Protein AF-A0A2E5EA77-F1 (afdb_monomer)

Radius of gyration: 18.04 Å; Cα contacts (8 Å, |Δi|>4): 33; chains: 1; bounding box: 32×22×57 Å

Solvent-accessible surface area (backbone atoms only — not comparable to full-atom values): 5045 Å² total; per-residue (Å²): 116,70,69,59,54,51,54,51,50,46,61,75,39,41,67,60,52,53,51,52,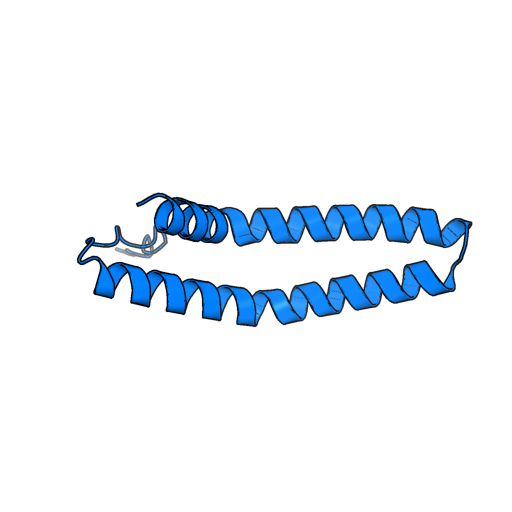49,44,52,53,47,50,55,51,21,58,57,26,49,80,77,43,51,72,57,17,54,52,42,53,54,47,47,52,49,49,56,63,49,45,56,61,48,53,53,50,52,51,52,50,52,55,51,50,32,64,74,65,71,49,85,72,76,75,73,90,77,78,80,78,75,72,132

Structure (mmCIF, N/CA/C/O backbone):
data_AF-A0A2E5EA77-F1
#
_entry.id   AF-A0A2E5EA77-F1
#
loop_
_atom_site.group_PDB
_atom_site.id
_atom_site.type_symbol
_atom_site.label_atom_id
_atom_site.label_alt_id
_atom_site.label_comp_id
_atom_site.label_asym_id
_atom_site.label_entity_id
_atom_site.label_seq_id
_atom_site.pdbx_PDB_ins_code
_atom_site.Cartn_x
_atom_site.Cartn_y
_atom_site.Cartn_z
_atom_site.occupancy
_atom_site.B_iso_or_equiv
_atom_site.auth_seq_id
_atom_site.auth_comp_id
_atom_site.auth_asym_id
_atom_site.auth_atom_id
_atom_site.pdbx_PDB_model_num
ATOM 1 N N . MET A 1 1 ? -25.765 -2.372 14.405 1.00 59.41 1 MET A N 1
ATOM 2 C CA . MET A 1 1 ? -25.147 -3.722 14.464 1.00 59.41 1 MET A CA 1
ATOM 3 C C . MET A 1 1 ? -24.369 -4.126 13.202 1.00 59.41 1 MET A C 1
ATOM 5 O O . MET A 1 1 ? -23.230 -4.541 13.357 1.00 59.41 1 MET A O 1
ATOM 9 N N . ARG A 1 2 ? -24.898 -4.002 11.967 1.00 63.31 2 ARG A N 1
ATOM 10 C CA . ARG A 1 2 ? -24.171 -4.407 10.732 1.00 63.31 2 ARG A CA 1
ATOM 11 C C . ARG A 1 2 ? -22.884 -3.613 10.447 1.00 63.31 2 ARG A C 1
ATOM 13 O O . ARG A 1 2 ? -21.873 -4.213 10.116 1.00 63.31 2 ARG A O 1
ATOM 20 N N . ILE A 1 3 ? -22.910 -2.293 10.636 1.00 67.62 3 ILE A N 1
ATOM 21 C CA . ILE A 1 3 ? -21.774 -1.398 10.339 1.00 67.62 3 ILE A CA 1
ATOM 22 C C . ILE A 1 3 ? -20.560 -1.703 11.235 1.00 67.62 3 ILE A C 1
ATOM 24 O O . ILE A 1 3 ? -19.441 -1.768 10.745 1.00 67.62 3 ILE A O 1
ATOM 28 N N . TRP A 1 4 ? -20.783 -1.990 12.523 1.00 64.81 4 TRP A N 1
ATOM 29 C CA . TRP A 1 4 ? -19.709 -2.375 13.449 1.00 64.81 4 TRP A CA 1
ATOM 30 C C . TRP A 1 4 ? -19.059 -3.711 13.063 1.00 64.81 4 TRP A C 1
ATOM 32 O O . TRP A 1 4 ? -17.840 -3.789 13.018 1.00 64.81 4 TRP A O 1
ATOM 42 N N . LYS A 1 5 ? -19.845 -4.731 12.676 1.00 67.38 5 LYS A N 1
ATOM 43 C CA . LYS A 1 5 ? -19.296 -6.008 12.176 1.00 67.38 5 LYS A CA 1
ATOM 44 C C . LYS A 1 5 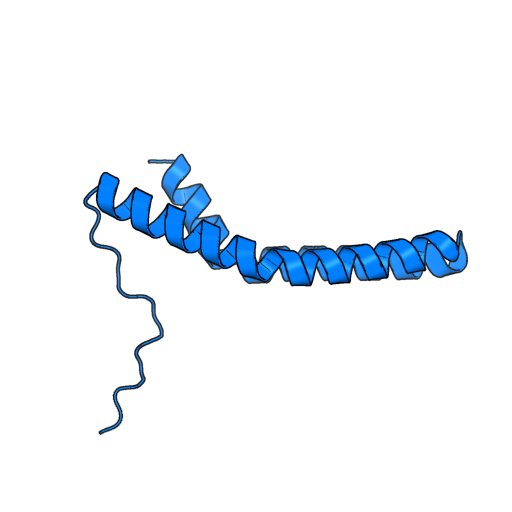? -18.452 -5.832 10.909 1.00 67.38 5 LYS A C 1
ATOM 46 O O . LYS A 1 5 ? -17.447 -6.516 10.763 1.00 67.38 5 LYS A O 1
ATOM 51 N N . ILE A 1 6 ? -18.840 -4.918 10.016 1.00 71.44 6 ILE A N 1
ATOM 52 C CA . ILE A 1 6 ? -18.082 -4.620 8.791 1.00 71.44 6 ILE A CA 1
ATOM 53 C C . ILE A 1 6 ? -16.766 -3.915 9.133 1.00 71.44 6 ILE A C 1
ATOM 55 O O . ILE A 1 6 ? -15.722 -4.326 8.645 1.00 71.44 6 ILE A O 1
ATOM 59 N N . ILE A 1 7 ? -16.791 -2.904 10.006 1.00 66.75 7 ILE A N 1
ATOM 60 C CA . ILE A 1 7 ? -15.582 -2.178 10.434 1.00 66.75 7 ILE A CA 1
ATOM 61 C C . ILE A 1 7 ? -14.625 -3.105 11.190 1.00 66.75 7 ILE A C 1
ATOM 63 O O . ILE A 1 7 ? -13.429 -3.120 10.909 1.00 66.75 7 ILE A O 1
ATOM 67 N N . HIS A 1 8 ? -15.155 -3.929 12.090 1.00 67.06 8 HIS A N 1
ATOM 68 C CA . HIS A 1 8 ? -14.373 -4.890 12.856 1.00 67.06 8 HIS A CA 1
ATOM 69 C C . HIS A 1 8 ? -13.791 -5.998 11.961 1.00 67.06 8 HIS A C 1
ATOM 71 O O . HIS A 1 8 ? -12.613 -6.333 12.068 1.00 67.06 8 HIS A O 1
ATOM 77 N N . GLY A 1 9 ? -14.579 -6.502 11.004 1.00 67.12 9 GLY A N 1
ATOM 78 C CA . GLY A 1 9 ? -14.115 -7.456 9.996 1.00 67.12 9 GLY A CA 1
ATOM 79 C C . GLY A 1 9 ? -13.048 -6.871 9.068 1.00 67.12 9 GLY A C 1
ATOM 80 O O . GLY A 1 9 ? -12.055 -7.541 8.785 1.00 67.12 9 GLY A O 1
ATOM 81 N N . MET A 1 10 ? -13.197 -5.611 8.647 1.00 66.44 10 MET A N 1
ATOM 82 C CA . MET A 1 10 ? -12.170 -4.896 7.883 1.00 66.44 10 MET A CA 1
ATOM 83 C C . MET A 1 10 ? -10.900 -4.694 8.701 1.00 66.44 10 MET A C 1
ATOM 85 O O . MET A 1 10 ? -9.824 -4.845 8.143 1.00 66.44 10 MET A O 1
ATOM 89 N N . ARG A 1 11 ? -10.998 -4.406 10.006 1.00 68.94 11 ARG A N 1
ATOM 90 C CA . ARG A 1 11 ? -9.830 -4.278 10.886 1.00 68.94 11 ARG A CA 1
ATOM 91 C C . ARG A 1 11 ? -9.062 -5.594 11.000 1.00 68.94 11 ARG A C 1
ATOM 93 O O . ARG A 1 11 ? -7.849 -5.581 10.822 1.00 68.94 11 ARG A O 1
ATOM 100 N N . MET A 1 12 ? -9.750 -6.711 11.249 1.00 69.50 12 MET A N 1
ATOM 101 C CA . MET A 1 12 ? -9.099 -8.028 11.345 1.00 69.50 12 MET A CA 1
ATOM 102 C C . MET A 1 12 ? -8.428 -8.449 10.032 1.00 69.50 12 MET A C 1
ATOM 104 O O . MET A 1 12 ? -7.354 -9.039 10.050 1.00 69.50 12 MET A O 1
ATOM 108 N N . ASN A 1 13 ? -9.034 -8.116 8.890 1.00 77.00 13 ASN A N 1
ATOM 109 C CA . ASN A 1 13 ? -8.529 -8.513 7.575 1.00 77.00 13 ASN A CA 1
ATOM 110 C C . ASN A 1 13 ? -7.722 -7.414 6.871 1.00 77.00 13 ASN A C 1
ATOM 112 O O . ASN A 1 13 ? -7.336 -7.595 5.720 1.00 77.00 13 ASN A O 1
ATOM 116 N N . PHE A 1 14 ? -7.451 -6.283 7.529 1.00 75.81 14 PHE A N 1
ATOM 117 C CA . PHE A 1 14 ? -6.834 -5.121 6.887 1.00 75.81 14 PHE A CA 1
ATOM 118 C C . PHE A 1 14 ? -5.474 -5.472 6.273 1.00 75.81 14 PHE A C 1
ATOM 120 O O . PHE A 1 14 ? -5.196 -5.106 5.135 1.00 75.81 14 PHE A O 1
ATOM 127 N N . GLY A 1 15 ? -4.657 -6.250 6.993 1.00 76.81 15 GLY A N 1
ATOM 128 C CA . GLY A 1 15 ? -3.375 -6.742 6.483 1.00 76.81 15 GLY A CA 1
ATOM 129 C C . GLY A 1 15 ? -3.526 -7.613 5.232 1.00 76.81 15 GLY A C 1
ATOM 130 O O . GLY A 1 15 ? -2.819 -7.397 4.252 1.00 76.81 15 GLY A O 1
ATOM 131 N N . PHE A 1 16 ? -4.493 -8.535 5.222 1.00 81.06 16 PHE A N 1
ATOM 132 C CA . PHE A 1 16 ? -4.776 -9.388 4.062 1.00 81.06 16 PHE A CA 1
ATOM 133 C C . PHE A 1 16 ? -5.334 -8.604 2.867 1.00 81.06 16 PHE A C 1
ATOM 135 O O . PHE A 1 16 ? -4.987 -8.905 1.728 1.00 81.06 16 PHE A O 1
ATOM 142 N N . LEU A 1 17 ? -6.156 -7.580 3.111 1.00 84.25 17 LEU A N 1
ATOM 143 C CA . LEU A 1 17 ? -6.692 -6.707 2.065 1.00 84.25 17 LEU A CA 1
ATOM 144 C C . LEU A 1 17 ? -5.587 -5.885 1.396 1.00 84.25 17 LEU A C 1
ATOM 146 O O . LEU A 1 17 ? -5.527 -5.836 0.169 1.00 84.25 17 LEU A O 1
ATOM 150 N N . ILE A 1 18 ? -4.693 -5.286 2.188 1.00 86.12 18 ILE A N 1
ATOM 151 C CA . ILE A 1 18 ? -3.539 -4.540 1.667 1.00 86.12 18 ILE A CA 1
ATOM 152 C C . ILE A 1 18 ? -2.596 -5.476 0.908 1.00 86.12 18 ILE A C 1
ATOM 154 O O . ILE A 1 18 ? -2.184 -5.153 -0.201 1.00 86.12 18 ILE A O 1
ATOM 158 N N . LEU A 1 19 ? -2.309 -6.662 1.451 1.00 86.31 19 LEU A N 1
ATOM 159 C CA . LEU A 1 19 ? -1.475 -7.656 0.777 1.00 86.31 19 LEU A CA 1
ATOM 160 C C . LEU A 1 19 ? -2.072 -8.084 -0.573 1.00 86.31 19 LEU A C 1
ATOM 162 O O . LEU A 1 19 ? -1.364 -8.108 -1.576 1.00 86.31 19 LEU A O 1
ATOM 166 N N . GLY A 1 20 ? -3.373 -8.385 -0.615 1.00 89.00 20 GLY A N 1
ATOM 167 C CA . GLY A 1 20 ? -4.069 -8.744 -1.852 1.00 89.00 20 GLY A CA 1
ATOM 168 C C . GLY A 1 20 ? -4.049 -7.618 -2.887 1.00 89.00 20 GLY A C 1
ATOM 169 O O . GLY A 1 20 ? -3.808 -7.875 -4.067 1.00 89.00 20 GLY A O 1
ATOM 170 N N . LEU A 1 21 ? -4.233 -6.371 -2.443 1.00 88.88 21 LEU A N 1
ATOM 171 C CA . LEU A 1 21 ? -4.152 -5.189 -3.301 1.00 88.88 21 LEU A CA 1
ATOM 172 C C . LEU A 1 21 ? -2.749 -5.024 -3.904 1.00 88.88 21 LEU A C 1
ATOM 174 O O . LEU A 1 21 ? -2.630 -4.840 -5.112 1.00 88.88 21 LEU A O 1
ATOM 178 N N . LEU A 1 22 ? -1.697 -5.171 -3.093 1.00 90.44 22 LEU A N 1
ATOM 179 C CA . LEU A 1 22 ? -0.310 -5.082 -3.557 1.00 90.44 22 LEU A CA 1
ATOM 180 C C . LEU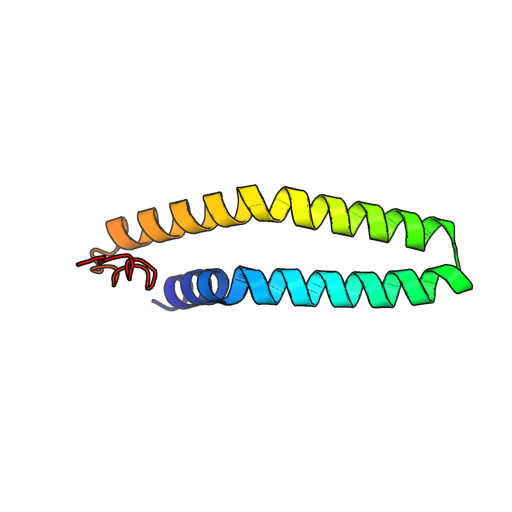 A 1 22 ? 0.053 -6.179 -4.558 1.00 90.44 22 LEU A C 1
ATOM 182 O O . LEU A 1 22 ? 0.756 -5.919 -5.531 1.00 90.44 22 LEU A O 1
ATOM 186 N N . ILE A 1 23 ? -0.416 -7.409 -4.333 1.00 91.75 23 ILE A N 1
ATOM 187 C CA . ILE A 1 23 ? -0.195 -8.512 -5.275 1.00 91.75 23 ILE A CA 1
ATOM 188 C C . ILE A 1 23 ? -0.872 -8.197 -6.613 1.00 91.75 23 ILE A C 1
ATOM 190 O O . ILE A 1 23 ? -0.253 -8.365 -7.663 1.00 91.75 23 ILE A O 1
ATOM 194 N N . ALA A 1 24 ? -2.113 -7.703 -6.587 1.00 92.00 24 ALA A N 1
ATOM 195 C CA . ALA A 1 24 ? -2.831 -7.315 -7.797 1.00 92.00 24 ALA A CA 1
ATOM 196 C C . ALA A 1 24 ? -2.124 -6.172 -8.548 1.00 92.00 24 ALA A C 1
ATOM 198 O O . ALA A 1 24 ? -1.945 -6.263 -9.764 1.00 92.00 24 ALA A O 1
ATOM 199 N N . GLU A 1 25 ? -1.664 -5.137 -7.836 1.00 90.19 25 GLU A N 1
ATOM 200 C CA . GLU A 1 25 ? -0.849 -4.063 -8.416 1.00 90.19 25 GLU A CA 1
ATOM 201 C C . GLU A 1 25 ? 0.458 -4.591 -9.011 1.00 90.19 25 GLU A C 1
ATOM 203 O O . GLU A 1 25 ? 0.817 -4.200 -10.118 1.00 90.19 25 GLU A O 1
ATOM 208 N N . GLY A 1 26 ? 1.146 -5.511 -8.329 1.00 90.19 26 GLY A N 1
ATOM 209 C CA . GLY A 1 26 ? 2.384 -6.119 -8.815 1.00 90.19 26 GLY A CA 1
ATOM 210 C C . GLY A 1 26 ? 2.187 -6.905 -10.112 1.00 90.19 26 GLY A C 1
ATOM 211 O O . GLY A 1 26 ? 2.962 -6.743 -11.056 1.00 90.19 26 GLY A O 1
ATOM 212 N N . VAL A 1 27 ? 1.117 -7.702 -10.201 1.00 93.44 27 VAL A N 1
ATOM 213 C CA . VAL A 1 27 ? 0.751 -8.420 -11.435 1.00 93.44 27 VAL A CA 1
ATOM 214 C C . VAL A 1 27 ? 0.435 -7.431 -12.557 1.00 93.44 27 VAL A C 1
ATOM 216 O O . VAL A 1 27 ? 0.916 -7.596 -13.679 1.00 93.44 27 VAL A O 1
ATOM 219 N N . LEU A 1 28 ? -0.327 -6.375 -12.267 1.00 92.31 28 LEU A N 1
ATOM 220 C CA . LEU A 1 28 ? -0.684 -5.364 -13.260 1.00 92.31 28 LEU A CA 1
ATOM 221 C C . LEU A 1 28 ? 0.543 -4.576 -13.743 1.00 92.31 28 LEU A C 1
ATOM 223 O O . LEU A 1 28 ? 0.699 -4.355 -14.944 1.00 92.31 28 LEU A O 1
ATOM 227 N N . ALA A 1 29 ? 1.438 -4.200 -12.829 1.00 91.06 29 ALA A N 1
ATOM 228 C CA . ALA A 1 29 ? 2.692 -3.525 -13.141 1.00 91.06 29 ALA A CA 1
ATOM 229 C C . ALA A 1 29 ? 3.595 -4.407 -14.011 1.00 91.06 29 ALA A C 1
ATOM 231 O O . ALA A 1 29 ? 4.171 -3.922 -14.984 1.00 91.06 29 ALA A O 1
ATOM 232 N N . PHE A 1 30 ? 3.671 -5.707 -13.715 1.00 91.62 30 PHE A N 1
ATOM 233 C CA . PHE A 1 30 ? 4.413 -6.663 -14.532 1.00 91.62 30 PHE A CA 1
ATOM 234 C C . PHE A 1 30 ? 3.863 -6.741 -15.961 1.00 91.62 30 PHE A C 1
ATOM 236 O O . PHE A 1 30 ? 4.630 -6.648 -16.915 1.00 91.62 30 PHE A O 1
ATOM 243 N N . LEU A 1 31 ? 2.541 -6.835 -16.131 1.00 92.19 31 LEU A N 1
ATOM 244 C CA . LEU A 1 31 ? 1.919 -6.833 -17.461 1.00 92.19 31 LEU A CA 1
ATOM 245 C C . LEU A 1 31 ? 2.178 -5.515 -18.210 1.00 92.19 31 LEU A C 1
ATOM 247 O O . LEU A 1 31 ? 2.527 -5.520 -19.392 1.00 92.19 31 LEU A O 1
ATOM 251 N N . LEU A 1 32 ? 2.069 -4.382 -17.512 1.00 92.12 32 LEU A N 1
ATOM 252 C CA . LEU A 1 32 ? 2.308 -3.060 -18.088 1.00 92.12 32 LEU A CA 1
ATOM 253 C C . LEU A 1 32 ? 3.767 -2.820 -18.458 1.00 92.12 32 LEU A C 1
ATOM 255 O O . LEU A 1 32 ? 4.016 -2.041 -19.370 1.00 92.12 32 LEU A O 1
ATOM 259 N N . MET A 1 33 ? 4.726 -3.508 -17.841 1.00 91.38 33 MET A N 1
ATOM 260 C CA . MET A 1 33 ? 6.133 -3.399 -18.2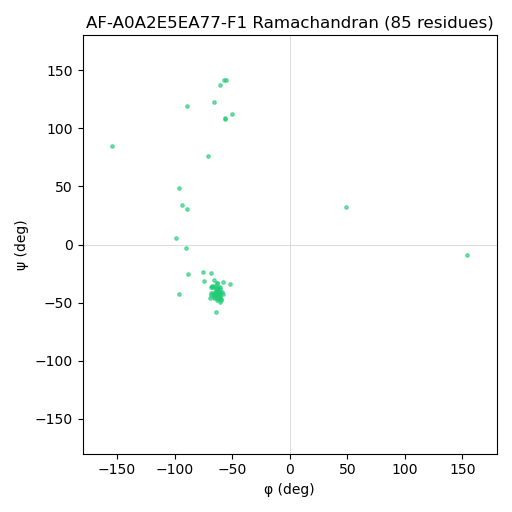27 1.00 91.38 33 MET A CA 1
ATOM 261 C C . MET A 1 33 ? 6.353 -3.757 -19.706 1.00 91.38 33 MET A C 1
ATOM 263 O O . MET A 1 33 ? 7.212 -3.160 -20.350 1.00 91.38 33 MET A O 1
ATOM 267 N N . PHE A 1 34 ? 5.556 -4.677 -20.257 1.00 91.44 34 PHE A N 1
ATOM 268 C CA . PHE A 1 34 ? 5.661 -5.098 -21.658 1.00 91.44 34 PHE A CA 1
ATOM 269 C C . PHE A 1 34 ? 4.837 -4.238 -22.623 1.00 91.44 34 PHE A C 1
ATOM 271 O O . PHE A 1 34 ? 5.177 -4.156 -23.800 1.00 91.44 34 PHE A O 1
ATOM 278 N N . MET A 1 35 ? 3.765 -3.598 -22.147 1.00 91.69 35 MET A N 1
ATOM 279 C CA . MET A 1 35 ? 2.880 -2.776 -22.986 1.00 91.69 35 MET A CA 1
ATOM 280 C C . MET A 1 35 ? 3.221 -1.283 -22.938 1.00 91.69 35 MET A C 1
ATOM 282 O O . MET A 1 35 ? 3.201 -0.603 -23.960 1.00 91.69 35 MET A O 1
ATOM 286 N N . PHE A 1 36 ? 3.503 -0.760 -21.746 1.00 91.81 36 PHE A N 1
ATOM 287 C CA . PHE A 1 36 ? 3.768 0.650 -21.485 1.00 91.81 36 PHE A CA 1
ATOM 288 C C . PHE A 1 36 ? 4.653 0.809 -20.226 1.00 91.81 36 PHE A C 1
ATOM 290 O O . PHE A 1 36 ? 4.144 1.043 -19.122 1.00 91.81 36 PHE A O 1
ATOM 297 N N . PRO A 1 37 ? 5.991 0.716 -20.381 1.00 86.44 37 PRO A N 1
ATOM 298 C CA . PRO A 1 37 ? 6.956 0.743 -19.275 1.00 86.44 37 PRO A CA 1
ATOM 299 C C . PRO A 1 37 ? 6.830 1.919 -18.287 1.00 86.44 37 PRO A C 1
ATOM 301 O O . PRO A 1 37 ? 7.070 1.722 -17.099 1.00 86.44 37 PRO A O 1
ATOM 304 N N . PRO A 1 38 ? 6.435 3.140 -18.697 1.00 92.00 38 PRO A N 1
ATOM 305 C CA . PRO A 1 38 ? 6.252 4.230 -17.741 1.00 92.00 38 PRO A CA 1
ATOM 306 C C . PRO A 1 38 ? 5.137 3.964 -16.719 1.00 92.00 38 PRO A C 1
ATOM 308 O O . PRO A 1 38 ? 5.257 4.378 -15.567 1.00 92.00 38 PRO A O 1
ATOM 311 N N . ALA A 1 39 ? 4.062 3.260 -17.099 1.00 88.88 39 ALA A N 1
ATOM 312 C CA . ALA A 1 39 ? 2.965 2.979 -16.171 1.00 88.88 39 ALA A CA 1
ATOM 313 C C . ALA A 1 39 ? 3.308 1.911 -15.134 1.00 88.88 39 ALA A C 1
ATOM 315 O O . ALA A 1 39 ? 2.811 1.999 -14.013 1.00 88.88 39 ALA A O 1
ATOM 316 N N . SER A 1 40 ? 4.157 0.933 -15.462 1.00 90.56 40 SER A N 1
ATOM 317 C CA . SER A 1 40 ? 4.593 -0.049 -14.461 1.00 90.56 40 SER A CA 1
ATOM 318 C C . SER A 1 40 ? 5.376 0.628 -13.336 1.00 90.56 40 SER A C 1
ATOM 320 O O . SER A 1 40 ? 5.134 0.353 -12.164 1.00 90.56 40 SER A O 1
ATOM 322 N N . LEU A 1 41 ? 6.237 1.589 -13.681 1.00 91.88 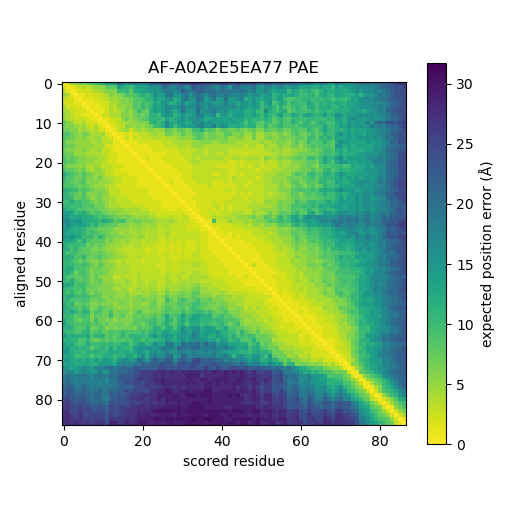41 LEU A N 1
ATOM 323 C CA . LEU A 1 41 ? 6.971 2.417 -12.723 1.00 91.88 41 LEU A CA 1
ATOM 324 C C . LEU A 1 41 ? 6.024 3.237 -11.834 1.00 91.88 41 LEU A C 1
ATOM 326 O O . LEU A 1 41 ? 6.190 3.250 -10.616 1.00 91.88 41 LEU A O 1
ATOM 330 N N . LEU A 1 42 ? 4.997 3.863 -12.419 1.00 92.75 42 LEU A N 1
ATOM 331 C CA . LEU A 1 42 ? 3.975 4.593 -11.658 1.00 92.75 42 LEU A CA 1
ATOM 332 C C . LEU A 1 42 ? 3.208 3.687 -10.684 1.00 92.75 42 LEU A C 1
ATOM 334 O O . LEU A 1 42 ? 2.971 4.094 -9.550 1.00 92.75 42 LEU A O 1
ATOM 338 N N . LEU A 1 43 ? 2.864 2.461 -11.090 1.00 91.38 43 LEU A N 1
ATOM 339 C CA . LEU A 1 43 ? 2.196 1.491 -10.215 1.00 91.38 43 LEU A CA 1
ATOM 340 C C . LEU A 1 43 ? 3.081 1.031 -9.059 1.00 91.38 43 LEU A C 1
ATOM 342 O O . LEU A 1 43 ? 2.588 0.868 -7.949 1.00 91.38 43 LEU A O 1
ATOM 346 N N . VAL A 1 44 ? 4.388 0.876 -9.277 1.00 90.00 44 VAL A N 1
ATOM 347 C CA . VAL A 1 44 ? 5.323 0.574 -8.183 1.00 90.00 44 VAL A CA 1
ATOM 348 C C . VAL A 1 44 ? 5.340 1.714 -7.161 1.00 90.00 44 VAL A C 1
ATOM 350 O O . VAL A 1 44 ? 5.258 1.462 -5.959 1.00 90.00 44 VAL A O 1
ATOM 353 N N . PHE A 1 45 ? 5.388 2.971 -7.614 1.00 93.12 45 PHE A N 1
ATOM 354 C CA . PHE A 1 45 ? 5.290 4.123 -6.712 1.00 93.12 45 PHE A CA 1
ATOM 355 C C . PHE A 1 45 ? 3.942 4.194 -5.992 1.00 93.12 45 PHE A C 1
ATOM 357 O O . PHE A 1 45 ? 3.906 4.530 -4.808 1.00 93.12 45 PHE A O 1
ATOM 364 N N . LEU A 1 46 ? 2.849 3.848 -6.675 1.00 91.56 46 LEU A N 1
ATOM 365 C CA . LEU A 1 46 ? 1.523 3.771 -6.071 1.00 91.56 46 LEU A CA 1
ATOM 366 C C . LEU A 1 46 ? 1.468 2.693 -4.979 1.00 91.56 46 LEU A C 1
ATOM 368 O O . LEU A 1 46 ? 0.993 2.974 -3.881 1.00 91.56 46 LEU A O 1
ATOM 372 N N . GLY A 1 47 ? 2.045 1.514 -5.216 1.00 89.38 47 GLY A N 1
ATOM 373 C CA . GLY A 1 47 ? 2.141 0.448 -4.217 1.00 89.38 47 GLY A CA 1
ATOM 374 C C . GLY A 1 47 ? 2.974 0.850 -2.997 1.00 89.38 47 GLY A C 1
ATOM 375 O O . GLY A 1 47 ? 2.568 0.612 -1.857 1.00 89.38 47 GLY A O 1
ATOM 376 N N . LEU A 1 48 ? 4.098 1.547 -3.201 1.00 90.75 48 LEU A N 1
ATOM 377 C CA . LEU A 1 48 ? 4.900 2.106 -2.103 1.00 90.75 48 LEU A CA 1
ATOM 378 C C . LEU A 1 48 ? 4.124 3.162 -1.304 1.00 90.75 48 LEU A C 1
ATOM 380 O O . LEU A 1 48 ? 4.163 3.155 -0.071 1.00 90.75 48 LEU A O 1
ATOM 384 N N . ALA A 1 49 ? 3.386 4.042 -1.984 1.00 90.19 49 ALA A N 1
ATOM 385 C CA . ALA A 1 49 ? 2.517 5.013 -1.330 1.00 90.19 49 ALA A CA 1
ATOM 386 C C . ALA A 1 49 ? 1.402 4.319 -0.530 1.00 90.19 49 ALA A C 1
ATOM 388 O O . ALA A 1 49 ? 1.125 4.716 0.601 1.00 90.19 49 ALA A O 1
ATOM 389 N N . THR A 1 50 ? 0.816 3.247 -1.066 1.00 88.69 50 THR A N 1
ATOM 390 C CA . THR A 1 50 ? -0.196 2.424 -0.389 1.00 88.69 50 THR A CA 1
ATOM 391 C C . THR A 1 50 ? 0.358 1.783 0.882 1.00 88.69 50 THR A C 1
ATOM 393 O O . THR A 1 50 ? -0.300 1.833 1.922 1.00 88.69 50 THR A O 1
ATOM 396 N N . ILE A 1 51 ? 1.591 1.261 0.857 1.00 87.44 51 ILE A N 1
ATOM 397 C CA . ILE A 1 51 ? 2.268 0.770 2.070 1.00 87.44 51 ILE A CA 1
ATOM 398 C C . ILE A 1 51 ? 2.440 1.907 3.081 1.00 87.44 51 ILE A C 1
ATOM 400 O O . ILE A 1 51 ? 2.073 1.750 4.246 1.00 87.44 51 ILE A O 1
ATOM 404 N N . ALA A 1 52 ? 2.955 3.060 2.650 1.00 86.44 52 ALA A N 1
ATOM 405 C CA . ALA A 1 52 ? 3.177 4.198 3.539 1.00 86.44 52 ALA A CA 1
ATOM 406 C C . ALA A 1 52 ? 1.869 4.700 4.179 1.00 86.44 52 ALA A C 1
ATOM 408 O O . ALA A 1 52 ? 1.849 5.029 5.363 1.00 86.44 52 ALA A O 1
ATOM 409 N N . LEU A 1 53 ? 0.767 4.699 3.423 1.00 86.56 53 LEU A N 1
ATOM 410 C CA . LEU A 1 53 ? -0.576 5.063 3.882 1.00 86.56 53 LEU A CA 1
ATOM 411 C C . LEU A 1 53 ? -1.238 3.978 4.740 1.00 86.56 53 LEU A C 1
ATOM 413 O O . LEU A 1 53 ? -2.097 4.294 5.565 1.00 86.56 53 LEU A O 1
ATOM 417 N N . SER A 1 54 ? -0.835 2.714 4.600 1.00 83.69 54 SER A N 1
ATOM 418 C CA . SER A 1 54 ? -1.405 1.611 5.380 1.00 83.69 54 SER A CA 1
ATOM 419 C C . SER A 1 54 ? -1.136 1.759 6.884 1.00 83.69 54 SER A C 1
ATOM 421 O O . SER A 1 54 ? -2.004 1.436 7.693 1.00 83.69 54 SER A O 1
ATOM 423 N N . ILE A 1 55 ? 0.011 2.333 7.263 1.00 82.19 55 ILE A N 1
ATOM 424 C CA . ILE A 1 55 ? 0.410 2.565 8.659 1.00 82.19 55 ILE A CA 1
ATOM 425 C C . ILE A 1 55 ? -0.540 3.556 9.366 1.00 82.19 55 ILE A C 1
ATOM 427 O O . ILE A 1 55 ? -1.163 3.177 10.364 1.00 82.19 55 ILE A O 1
ATOM 431 N N . PRO A 1 56 ? -0.730 4.804 8.881 1.00 84.50 56 PRO A N 1
ATOM 432 C CA . PRO A 1 56 ? -1.686 5.724 9.490 1.00 84.50 56 PRO A CA 1
ATOM 433 C C . PRO A 1 56 ? -3.133 5.233 9.351 1.00 84.50 56 PRO A C 1
ATOM 435 O O . PRO A 1 56 ? -3.935 5.470 10.255 1.00 84.50 56 PRO A O 1
ATOM 438 N N . ALA A 1 57 ? -3.474 4.500 8.284 1.00 79.00 57 ALA A N 1
ATOM 439 C CA . ALA A 1 57 ? -4.803 3.912 8.122 1.00 79.00 57 ALA A CA 1
ATOM 440 C C . ALA A 1 57 ? -5.119 2.855 9.197 1.00 79.00 57 ALA A C 1
ATOM 442 O O . ALA A 1 57 ? -6.210 2.887 9.767 1.00 79.00 57 ALA A O 1
ATOM 443 N N . GLN A 1 58 ? -4.172 1.975 9.549 1.00 78.06 58 GLN A N 1
ATOM 444 C CA . GLN A 1 58 ? -4.329 1.034 10.671 1.00 78.06 58 GLN A CA 1
ATOM 445 C C . GLN A 1 58 ? -4.491 1.756 12.013 1.00 78.06 58 GLN A C 1
ATOM 447 O O . GLN A 1 58 ? -5.319 1.356 12.841 1.00 78.06 58 GLN A O 1
A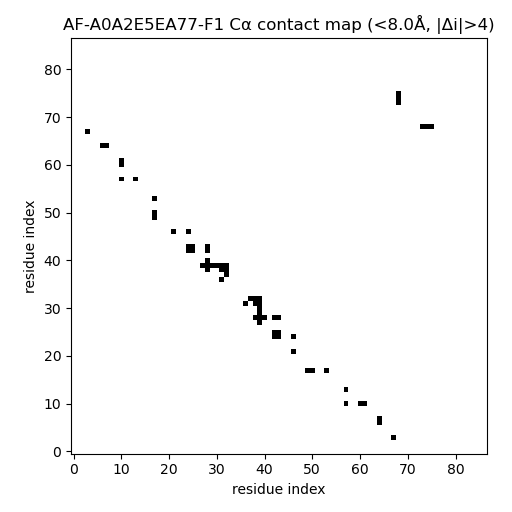TOM 452 N N . GLY A 1 59 ? -3.723 2.830 12.224 1.00 78.44 59 GLY A N 1
ATOM 453 C CA . GLY A 1 59 ? -3.842 3.680 13.407 1.00 78.44 59 GLY A CA 1
ATOM 454 C C . GLY A 1 59 ? -5.235 4.300 13.522 1.00 78.44 59 GLY A C 1
ATOM 455 O O . GLY A 1 59 ? -5.879 4.198 14.568 1.00 78.44 59 GLY A O 1
ATOM 456 N N . LEU A 1 60 ? -5.744 4.863 12.424 1.00 80.31 60 LEU A N 1
ATOM 457 C CA . LEU A 1 60 ? -7.072 5.468 12.368 1.00 80.31 60 LEU A CA 1
ATOM 458 C C . LEU A 1 60 ? -8.185 4.427 12.557 1.00 80.31 60 LEU A C 1
ATOM 460 O O . LEU A 1 60 ? -9.101 4.658 13.345 1.00 80.31 60 LEU A O 1
ATOM 464 N N . LEU A 1 61 ? -8.081 3.256 11.916 1.00 76.75 61 LEU A N 1
ATOM 465 C CA . LEU A 1 61 ? -9.024 2.151 12.126 1.00 76.75 61 LEU A CA 1
ATOM 466 C C . LEU A 1 61 ? -9.053 1.708 13.591 1.00 76.75 61 LEU A C 1
ATOM 468 O O . LEU A 1 61 ? -10.127 1.469 14.135 1.00 76.75 61 LEU A O 1
ATOM 472 N N . SER A 1 62 ? -7.895 1.635 14.249 1.00 73.25 62 SER A N 1
ATOM 473 C CA . SER A 1 62 ? -7.808 1.262 15.665 1.00 73.25 62 SER A CA 1
ATOM 474 C C . SER A 1 62 ? -8.422 2.319 16.588 1.00 73.25 62 SER A C 1
ATOM 476 O O . SER A 1 62 ? -9.053 1.971 17.586 1.00 73.25 62 SER A O 1
ATOM 478 N N . LEU A 1 63 ? -8.289 3.606 16.254 1.00 78.00 63 LEU A N 1
ATOM 479 C CA . LEU A 1 63 ? -8.946 4.695 16.984 1.00 78.00 63 LEU A CA 1
ATOM 480 C C . LEU A 1 63 ? -10.466 4.668 16.803 1.00 78.00 63 LEU A C 1
ATOM 482 O O . LEU A 1 63 ? -11.196 4.851 17.781 1.00 78.00 63 LEU A O 1
ATOM 486 N N . ILE A 1 64 ? -10.942 4.411 15.583 1.00 77.44 64 ILE A N 1
ATOM 487 C CA . ILE A 1 64 ? -12.371 4.297 15.276 1.00 77.44 64 ILE A CA 1
ATOM 488 C C . ILE A 1 64 ? -12.967 3.082 15.988 1.00 77.44 64 ILE A C 1
ATOM 490 O O . ILE A 1 64 ? -14.009 3.224 16.618 1.00 77.44 64 ILE A O 1
ATOM 494 N N . ASP A 1 65 ? -12.297 1.927 15.963 1.00 72.00 65 ASP A N 1
ATOM 495 C CA . ASP A 1 65 ? -12.754 0.701 16.633 1.00 72.00 65 ASP A CA 1
ATOM 496 C C . ASP A 1 65 ? -12.845 0.900 18.156 1.00 72.00 65 ASP A C 1
ATOM 498 O O . ASP A 1 65 ? -13.895 0.654 18.753 1.00 72.00 65 ASP A O 1
ATOM 502 N N . ARG A 1 66 ? -11.809 1.489 18.779 1.00 69.81 66 ARG A N 1
ATOM 503 C CA . ARG A 1 66 ? -11.816 1.843 20.213 1.00 69.81 66 ARG A CA 1
ATOM 504 C C . ARG A 1 66 ? -12.913 2.849 20.564 1.00 69.81 66 ARG A C 1
ATOM 506 O O . ARG A 1 66 ? -13.553 2.721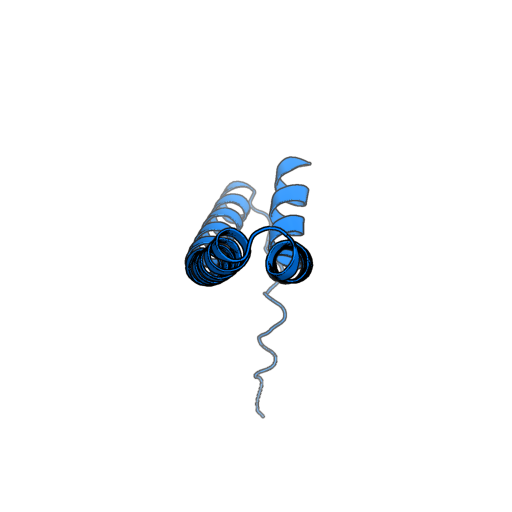 21.609 1.00 69.81 66 ARG A O 1
ATOM 513 N N . SER A 1 67 ? -13.133 3.845 19.708 1.00 74.50 67 SER A N 1
ATOM 514 C CA . SER A 1 67 ? -14.171 4.863 19.909 1.00 74.50 67 SER A CA 1
ATOM 515 C C . SER A 1 67 ? -15.571 4.269 19.770 1.00 74.50 67 SER A C 1
ATOM 517 O O . SER A 1 67 ? -16.427 4.534 20.612 1.00 74.50 67 SER A O 1
ATOM 519 N N . LEU A 1 68 ? -15.799 3.415 18.765 1.00 69.44 68 LEU A N 1
ATOM 520 C CA . LEU A 1 68 ? -17.078 2.734 18.567 1.00 69.44 68 LEU A CA 1
ATOM 521 C C . LEU A 1 68 ? -17.389 1.777 19.714 1.00 69.44 68 LEU A C 1
ATOM 523 O O . LEU A 1 68 ? -18.526 1.726 20.171 1.00 69.44 68 LEU A O 1
ATOM 527 N N . ALA A 1 69 ? -16.396 1.036 20.196 1.00 65.81 69 ALA A N 1
ATOM 528 C CA . ALA A 1 69 ? -16.590 0.109 21.299 1.00 65.81 69 ALA A CA 1
ATOM 529 C C . ALA A 1 69 ? -16.871 0.823 22.633 1.00 65.81 69 ALA A C 1
ATOM 531 O O . ALA A 1 69 ? -17.751 0.385 23.375 1.00 65.81 69 ALA A O 1
ATOM 532 N N . ARG A 1 70 ? -16.236 1.980 22.900 1.00 69.75 70 ARG A N 1
ATOM 533 C CA . ARG A 1 70 ? -16.633 2.854 24.024 1.00 69.75 70 ARG A CA 1
ATOM 534 C C . ARG A 1 70 ? -18.063 3.370 23.873 1.00 69.75 70 ARG A C 1
ATOM 536 O O . ARG A 1 70 ? -18.808 3.368 24.848 1.00 69.75 70 ARG A O 1
ATOM 543 N N . LEU A 1 71 ? -18.447 3.793 22.667 1.00 69.38 71 LEU A N 1
ATOM 544 C CA . LEU A 1 71 ? -19.786 4.318 22.384 1.00 69.38 71 LEU A CA 1
ATOM 545 C C . LEU A 1 71 ? -20.874 3.241 22.544 1.00 69.38 71 LEU A C 1
ATOM 547 O O . LEU A 1 71 ? -21.974 3.533 23.003 1.00 69.38 71 LEU A O 1
ATOM 551 N N . LEU A 1 72 ? -20.564 1.995 22.178 1.00 66.88 72 LEU A N 1
ATOM 552 C CA . LEU A 1 72 ? -21.498 0.867 22.204 1.00 66.88 72 LEU A CA 1
ATOM 553 C C . LEU A 1 72 ? -21.505 0.091 23.534 1.00 66.88 72 LEU A C 1
ATOM 555 O O . LEU A 1 72 ? -22.308 -0.829 23.660 1.00 66.88 72 LEU A O 1
ATOM 559 N N . ARG A 1 73 ? -20.656 0.445 24.519 1.00 61.97 73 ARG A N 1
ATOM 560 C CA . ARG A 1 73 ? -20.483 -0.286 25.799 1.00 61.97 73 ARG A CA 1
ATOM 561 C C . ARG A 1 73 ? -20.280 -1.801 25.618 1.00 61.97 73 ARG A C 1
ATOM 563 O O . ARG A 1 73 ? -20.703 -2.595 26.451 1.00 61.97 73 ARG A O 1
ATOM 570 N N . ILE A 1 74 ? -19.642 -2.206 24.524 1.00 58.47 74 ILE A N 1
ATOM 571 C CA . ILE A 1 74 ? -19.270 -3.604 24.306 1.00 58.47 74 ILE A CA 1
ATOM 572 C C . ILE A 1 74 ? -17.883 -3.776 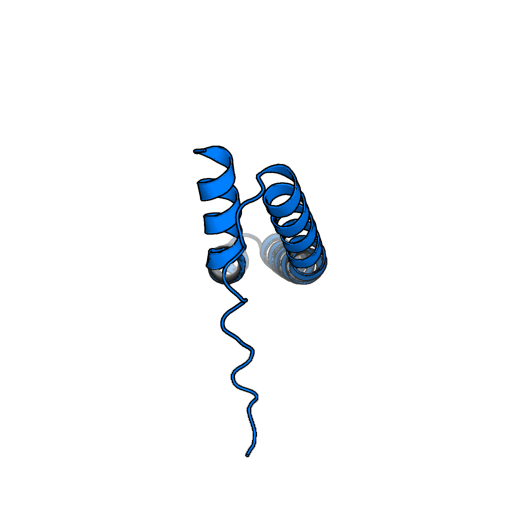24.926 1.00 58.47 74 ILE A C 1
ATOM 574 O O . ILE A 1 74 ? -16.950 -3.079 24.522 1.00 58.47 74 ILE A O 1
ATOM 578 N N . GLU A 1 75 ? -17.756 -4.661 25.919 1.00 51.31 75 GLU A N 1
ATOM 579 C CA . GLU A 1 75 ? -16.454 -5.124 26.410 1.00 51.31 75 GLU A CA 1
ATOM 580 C C . GLU A 1 75 ? -15.688 -5.695 25.216 1.00 51.31 75 GLU A C 1
ATOM 582 O O . GLU A 1 75 ? -16.066 -6.716 24.642 1.00 51.31 75 GLU A O 1
ATOM 587 N N . MET A 1 76 ? -14.661 -4.972 24.767 1.00 53.28 76 MET A N 1
ATOM 588 C CA . MET A 1 76 ? -13.774 -5.473 23.727 1.00 53.28 76 MET A CA 1
ATOM 589 C C . MET A 1 76 ? -13.038 -6.679 24.310 1.00 53.28 76 MET A C 1
ATOM 591 O O . MET A 1 76 ? -12.374 -6.506 25.336 1.00 53.28 76 MET A O 1
ATOM 595 N N . PRO A 1 77 ? -13.117 -7.873 23.694 1.00 55.59 77 PRO A N 1
ATOM 596 C CA . PRO A 1 77 ? -12.201 -8.938 24.055 1.00 55.59 77 PRO A CA 1
ATOM 597 C C . PRO A 1 77 ? -10.766 -8.423 23.861 1.00 55.59 77 PRO A C 1
ATOM 599 O O . PRO A 1 77 ? -10.517 -7.636 22.935 1.00 55.59 77 PRO A O 1
ATOM 602 N N . PRO A 1 78 ? -9.843 -8.790 24.765 1.00 51.69 78 PRO A N 1
ATOM 603 C CA . PRO A 1 78 ? -8.462 -8.350 24.687 1.00 51.69 78 PRO A CA 1
ATOM 604 C C . PRO A 1 78 ? -7.900 -8.724 23.319 1.00 51.69 78 PRO A C 1
ATOM 606 O O . PRO A 1 78 ? -8.229 -9.765 22.754 1.00 51.69 78 PRO A O 1
ATOM 609 N N . LEU A 1 79 ? -7.089 -7.825 22.765 1.00 56.94 79 LEU A N 1
ATOM 610 C CA . LEU A 1 79 ? -6.321 -8.101 21.561 1.00 56.94 79 LEU A CA 1
ATOM 611 C C . LEU A 1 79 ? -5.474 -9.347 21.848 1.00 56.94 79 LEU A C 1
ATOM 613 O O . LEU A 1 79 ? -4.551 -9.263 22.654 1.00 56.94 79 LEU A O 1
ATOM 617 N N . GLU A 1 80 ? -5.816 -10.486 21.236 1.00 50.16 80 GLU A N 1
ATOM 618 C CA . GLU A 1 80 ? -4.950 -11.669 21.201 1.00 50.16 80 GLU A CA 1
ATOM 619 C C . GLU A 1 80 ? -3.567 -11.208 20.729 1.00 50.16 80 GLU A C 1
ATOM 621 O O . GLU A 1 80 ? -3.409 -10.693 19.619 1.00 50.16 80 GLU A O 1
ATOM 626 N N . GLY A 1 81 ? -2.599 -11.274 21.641 1.00 49.16 81 GLY A N 1
ATOM 627 C CA . GLY A 1 81 ? -1.288 -10.656 21.481 1.00 49.16 81 GLY A CA 1
ATOM 628 C C . GLY A 1 81 ? -0.578 -10.305 22.790 1.00 49.16 81 GLY A C 1
ATOM 629 O O . GLY A 1 81 ? 0.601 -9.975 22.737 1.00 49.16 81 GLY A O 1
ATOM 630 N N . ASP A 1 82 ? -1.237 -10.408 23.950 1.00 45.31 82 ASP A N 1
ATOM 631 C CA . ASP A 1 82 ? -0.578 -10.326 25.266 1.00 45.31 82 ASP A CA 1
ATOM 632 C C . ASP A 1 82 ? -0.257 -11.723 25.831 1.00 45.31 82 ASP A C 1
ATOM 634 O O . ASP A 1 82 ? -0.549 -12.050 26.975 1.00 45.31 82 ASP A O 1
ATOM 638 N N . GLU A 1 83 ? 0.347 -12.579 25.002 1.00 50.59 83 GLU A N 1
ATOM 639 C CA . GLU A 1 83 ? 1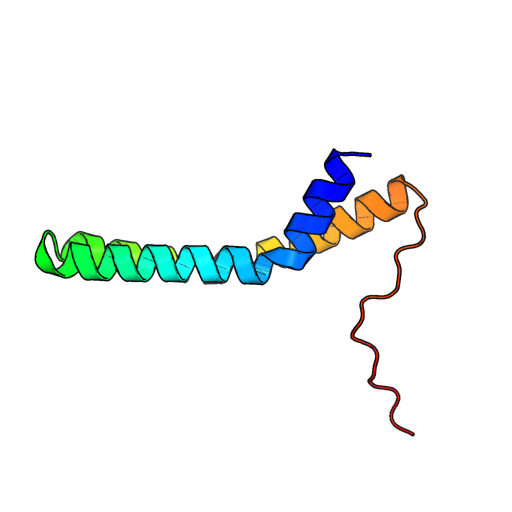.001 -13.817 25.455 1.00 50.59 83 GLU A CA 1
ATOM 640 C C . GLU A 1 83 ? 2.481 -13.566 25.800 1.00 50.59 83 GLU A C 1
ATOM 642 O O . GLU A 1 83 ? 3.328 -14.443 25.663 1.00 50.59 83 GLU A O 1
ATOM 647 N N . SER A 1 84 ? 2.820 -12.358 26.268 1.00 47.62 84 SER A N 1
ATOM 648 C CA . SER A 1 84 ? 4.123 -12.065 26.884 1.00 47.62 84 SER A CA 1
ATOM 649 C C . SER A 1 84 ? 4.069 -12.224 28.410 1.00 47.62 84 SER A C 1
ATOM 651 O O . SER A 1 84 ? 4.762 -11.522 29.150 1.00 47.62 84 SER A O 1
ATOM 653 N N . GLY A 1 85 ? 3.271 -13.178 28.891 1.00 43.72 85 GLY A N 1
ATOM 654 C CA . GLY A 1 85 ? 3.434 -13.749 30.221 1.00 43.72 85 GLY A CA 1
ATOM 655 C C . GLY A 1 85 ? 4.689 -14.618 30.246 1.00 43.72 85 GLY A C 1
ATOM 656 O O . GLY A 1 85 ? 4.596 -15.841 30.174 1.00 43.72 85 GLY A O 1
ATOM 657 N N . MET A 1 86 ? 5.864 -13.984 30.306 1.00 43.12 86 MET A N 1
ATOM 658 C CA . MET A 1 86 ? 7.057 -14.664 30.807 1.00 43.12 86 MET A CA 1
ATOM 659 C C . MET A 1 86 ? 6.792 -15.101 32.258 1.00 43.12 86 MET A C 1
ATOM 661 O O . MET A 1 86 ? 6.211 -14.315 33.013 1.00 43.12 86 MET A O 1
ATOM 665 N N . PRO A 1 87 ? 7.194 -16.324 32.646 1.00 53.09 87 PRO A N 1
ATOM 666 C CA . PRO A 1 87 ? 7.302 -16.691 34.053 1.00 53.09 87 PRO A CA 1
ATOM 667 C C . PRO A 1 87 ? 8.366 -15.858 34.781 1.00 53.09 87 PRO A C 1
ATOM 669 O O . PRO A 1 87 ? 9.337 -15.413 34.122 1.00 53.09 87 PRO A O 1
#

Foldseek 3Di:
DVVLCVLVVCLVCVVVVLVVVLVVLQVVLVVCCVVPVVVSVVSVVVNVVSVVVSVVVNVVSVVVNVVVCVVVVPDDDPDPPPPPPDD

Mean predicted aligned error: 11.03 Å

Sequence (87 aa):
MRIWKIIHGMRMNFGFLILGLLIAEGVLAFLLMFMFPPASLLLVFLGLATIALSIPAQGLLSLIDRSLARLLRIEMPPLEGDESGMP

Secondary structure (DSSP, 8-state):
-HHHHHHHHHHHHHHHHHHHHHHHHHHHHHHHHHH-HHHHHHHHHHHHHHHHHHHHHHHHHHHHHHHHHHHHT--PPP-TT------

pLDDT: mean 76.41, std 14.7, range [43.12, 93.44]